Protein AF-A0A7I7XT40-F1 (afdb_monomer)

Secondary structure (DSSP, 8-state):
------STTGGGS-HHHHHHHHH-TTSEEPHHHHHHSTTTEEEEEP--TT---EEEEE-HHHHHHHHHHHHHHHHHHHHS-HHHHHHHHHHTTSEE-GGGSTTTTTT-TT-S-TT--SSS-EE--HHHHHHHHHHHHHHHT-

Organism: NCBI:txid28047

Nearest PDB structures (foldseek):
  5zhv-assembly1_B  TM=4.001E-01  e=5.338E+00  Mycobacterium tuberculosis H37Rv

Foldseek 3Di:
DDDPDPPPLLQVDDLQVSLVCLVCVFDFDDPVVCVSRDPQKDFDFDPPPVDRHTTIHGDPVRSVVSPVVSVVLVVLLVPDDPVLLVQLLVQLQHFGFLVSCVSCCVPCVPQDDPPPPSRGTTGDDDNNSSNSVNVNVVVVVD

Sequence (142 aa):
MGRIQPLTWFYTLEMRVQAKLLAHPHGYLSEAIAASIPRRADLVRDDNIRQKSRRWQLRSAEAIRLEEERLRLDSWWTSLCELTRRALLEHRGAQVPARYRDAVAELDPRGAPPSGDTDAPFALTGITAAYVEMVAIGADTR

Structure (mmCIF, N/CA/C/O backbone):
data_AF-A0A7I7XT40-F1
#
_entry.id   AF-A0A7I7XT40-F1
#
loop_
_atom_site.group_PDB
_atom_site.id
_atom_site.type_symbol
_atom_site.label_atom_id
_atom_site.label_alt_id
_atom_site.label_comp_id
_atom_site.label_asym_id
_atom_site.label_entity_id
_atom_site.label_seq_id
_atom_site.pdbx_PDB_ins_code
_atom_site.Cartn_x
_atom_site.Cartn_y
_atom_site.Cartn_z
_atom_site.occupancy
_atom_site.B_iso_or_equiv
_atom_site.auth_seq_id
_atom_site.auth_comp_id
_atom_site.auth_asym_id
_atom_site.auth_atom_id
_atom_site.pdbx_PDB_model_num
ATOM 1 N N . MET A 1 1 ? 4.861 25.532 -8.415 1.00 33.38 1 MET A N 1
ATOM 2 C CA . MET A 1 1 ? 4.290 24.418 -7.626 1.00 33.38 1 MET A CA 1
ATOM 3 C C . MET A 1 1 ? 3.574 23.477 -8.582 1.00 33.38 1 MET A C 1
ATOM 5 O O . MET A 1 1 ? 2.528 23.833 -9.108 1.00 33.38 1 MET A O 1
ATOM 9 N N . GLY A 1 2 ? 4.198 22.349 -8.930 1.00 35.16 2 GLY A N 1
ATOM 10 C CA . GLY A 1 2 ? 3.601 21.377 -9.848 1.00 35.16 2 GLY A CA 1
ATOM 11 C C . GLY A 1 2 ? 2.431 20.677 -9.168 1.00 35.16 2 GLY A C 1
ATOM 12 O O . GLY A 1 2 ? 2.573 20.237 -8.031 1.00 35.16 2 GLY A O 1
ATOM 13 N N . ARG A 1 3 ? 1.279 20.601 -9.845 1.00 41.66 3 ARG A N 1
ATOM 14 C CA . ARG A 1 3 ? 0.129 19.805 -9.394 1.00 41.66 3 ARG A CA 1
ATOM 15 C C . ARG A 1 3 ? 0.630 18.407 -9.028 1.00 41.66 3 ARG A C 1
ATOM 17 O O . ARG A 1 3 ? 1.146 17.706 -9.899 1.00 41.66 3 ARG A O 1
ATOM 24 N N . ILE A 1 4 ? 0.513 18.034 -7.755 1.00 49.69 4 ILE A N 1
ATOM 25 C CA . ILE A 1 4 ? 0.810 16.682 -7.279 1.00 49.69 4 ILE A CA 1
ATOM 26 C C . ILE A 1 4 ? -0.138 15.765 -8.052 1.00 49.69 4 ILE A C 1
ATOM 28 O O . ILE A 1 4 ? -1.350 15.815 -7.848 1.00 49.69 4 ILE A O 1
ATOM 32 N N . GLN A 1 5 ? 0.382 15.018 -9.032 1.00 55.41 5 GLN A N 1
ATOM 33 C CA . GLN A 1 5 ? -0.445 14.041 -9.729 1.00 55.41 5 GLN A CA 1
ATOM 34 C C . GLN A 1 5 ? -0.775 12.936 -8.723 1.00 55.41 5 GLN A C 1
ATOM 36 O O . GLN A 1 5 ? 0.156 12.340 -8.181 1.00 55.41 5 GLN A O 1
ATOM 41 N N . PRO A 1 6 ? -2.061 12.661 -8.464 1.00 66.50 6 PRO A N 1
ATOM 42 C CA . PRO A 1 6 ? -2.443 11.601 -7.547 1.00 66.50 6 PRO A CA 1
ATOM 43 C C . PRO A 1 6 ? -1.962 10.246 -8.086 1.00 66.50 6 PRO A C 1
ATOM 45 O O . PRO A 1 6 ? -1.969 10.035 -9.305 1.00 66.50 6 PRO A O 1
ATOM 48 N N . LEU A 1 7 ? -1.603 9.323 -7.181 1.00 80.56 7 LEU A N 1
ATOM 49 C CA . LEU A 1 7 ? -1.192 7.925 -7.433 1.00 80.56 7 LEU A CA 1
ATOM 50 C C . LEU A 1 7 ? -2.322 7.057 -8.040 1.00 80.56 7 LEU A C 1
ATOM 52 O O . LEU A 1 7 ? -2.465 5.877 -7.766 1.00 80.56 7 LEU A O 1
ATOM 56 N N . THR A 1 8 ? -3.155 7.639 -8.893 1.00 83.62 8 THR A N 1
ATOM 57 C CA . THR A 1 8 ? -4.280 7.000 -9.584 1.00 83.62 8 THR A CA 1
ATOM 58 C C . THR A 1 8 ? -3.877 5.736 -10.333 1.00 83.62 8 THR A C 1
ATOM 60 O O . THR A 1 8 ? -4.613 4.759 -10.286 1.00 83.62 8 THR A O 1
ATOM 63 N N . TRP A 1 9 ? -2.695 5.726 -10.959 1.00 88.19 9 TRP A N 1
ATOM 64 C CA . TRP A 1 9 ? -2.149 4.550 -11.642 1.00 88.19 9 TRP A CA 1
ATOM 65 C C . TRP A 1 9 ? -1.828 3.399 -10.681 1.00 88.19 9 TRP A C 1
ATOM 67 O O . TRP A 1 9 ? -1.907 2.240 -11.061 1.00 88.19 9 TRP A O 1
ATOM 77 N N . PHE A 1 10 ? -1.456 3.696 -9.437 1.00 89.88 10 PHE A N 1
ATOM 78 C CA . PHE A 1 10 ? -1.117 2.671 -8.455 1.00 89.88 10 PHE A CA 1
ATOM 79 C C . PHE A 1 10 ? -2.369 1.882 -8.063 1.00 89.88 10 PHE A C 1
ATOM 81 O O . PHE A 1 10 ? -2.340 0.657 -8.006 1.00 89.88 10 PHE A O 1
ATOM 88 N N . TYR A 1 11 ? -3.501 2.573 -7.913 1.00 87.12 11 TYR A N 1
ATOM 89 C CA . TYR A 1 11 ? -4.779 1.952 -7.563 1.00 87.12 11 TYR A CA 1
ATOM 90 C C . TYR A 1 11 ? -5.398 1.098 -8.678 1.00 87.12 11 TYR A C 1
ATOM 92 O O . TYR A 1 11 ? -6.360 0.382 -8.412 1.00 87.12 11 TYR A O 1
ATOM 100 N N . THR A 1 12 ? -4.873 1.141 -9.911 1.00 88.44 12 THR A N 1
ATOM 101 C CA . THR A 1 12 ? -5.314 0.232 -10.987 1.00 88.44 12 THR A CA 1
ATOM 102 C C . THR A 1 12 ? -4.640 -1.137 -10.922 1.00 88.44 12 THR A C 1
ATOM 104 O O . THR A 1 12 ? -5.004 -2.029 -11.683 1.00 88.44 12 THR A O 1
ATOM 107 N N . LEU A 1 13 ? -3.631 -1.305 -10.065 1.00 90.31 13 LEU A N 1
ATOM 108 C CA . LEU A 1 13 ? -2.897 -2.557 -9.909 1.00 90.31 13 LEU A CA 1
ATOM 109 C C . LEU A 1 13 ? -3.602 -3.501 -8.937 1.00 90.31 13 LEU A C 1
ATOM 111 O O . LEU A 1 13 ? -4.329 -3.068 -8.047 1.00 90.31 13 LEU A O 1
ATOM 115 N N . GLU A 1 14 ? -3.331 -4.800 -9.049 1.00 90.81 14 GLU A N 1
ATOM 116 C CA . GLU A 1 14 ? -3.764 -5.762 -8.035 1.00 90.81 14 GLU A CA 1
ATOM 117 C C . GLU A 1 14 ? -3.171 -5.422 -6.660 1.00 90.81 14 GLU A C 1
ATOM 119 O O . GLU A 1 14 ? -2.013 -5.009 -6.558 1.00 90.81 14 GLU A O 1
ATOM 124 N N . MET A 1 15 ? -3.930 -5.670 -5.588 1.00 90.19 15 MET A N 1
ATOM 125 C CA . MET A 1 15 ? -3.540 -5.324 -4.212 1.00 90.19 15 MET A CA 1
ATOM 126 C C . MET A 1 15 ? -2.161 -5.878 -3.821 1.00 90.19 15 MET A C 1
ATOM 128 O O . MET A 1 15 ? -1.354 -5.194 -3.199 1.00 90.19 15 MET A O 1
ATOM 132 N N . ARG A 1 16 ? -1.835 -7.102 -4.246 1.00 89.44 16 ARG A N 1
ATOM 133 C CA . ARG A 1 16 ? -0.518 -7.700 -3.980 1.00 89.44 16 ARG A CA 1
ATOM 134 C C . ARG A 1 16 ? 0.620 -7.015 -4.729 1.00 89.44 16 ARG A C 1
ATOM 136 O O . ARG A 1 16 ? 1.739 -6.966 -4.224 1.00 89.44 16 ARG A O 1
ATOM 143 N N . VAL A 1 17 ? 0.365 -6.505 -5.932 1.00 92.31 17 VAL A N 1
ATOM 144 C CA . VAL A 1 17 ? 1.353 -5.720 -6.682 1.00 92.31 17 VAL A CA 1
ATOM 145 C C . VAL A 1 17 ? 1.527 -4.356 -6.022 1.00 92.31 17 VAL A C 1
ATOM 147 O O . VAL A 1 17 ? 2.662 -3.937 -5.812 1.00 92.31 17 VAL A O 1
ATOM 150 N N . GLN A 1 18 ? 0.425 -3.718 -5.619 1.00 93.44 18 GLN A N 1
ATOM 151 C CA . GLN A 1 18 ? 0.439 -2.484 -4.833 1.00 93.44 18 GLN A CA 1
ATOM 152 C C . GLN A 1 18 ? 1.303 -2.637 -3.570 1.00 93.44 18 GLN A C 1
ATOM 154 O O . GLN A 1 18 ? 2.245 -1.874 -3.368 1.00 93.44 18 GLN A O 1
ATOM 159 N N . ALA A 1 19 ? 1.056 -3.681 -2.777 1.00 92.88 19 ALA A N 1
ATOM 160 C CA . ALA A 1 19 ? 1.817 -3.997 -1.572 1.00 92.88 19 ALA A CA 1
ATOM 161 C C . ALA A 1 19 ? 3.318 -4.206 -1.848 1.00 92.88 19 ALA A C 1
ATOM 163 O O . ALA A 1 19 ? 4.167 -3.675 -1.136 1.00 92.88 19 ALA A O 1
ATOM 164 N N . LYS A 1 20 ? 3.675 -4.940 -2.911 1.00 92.12 20 LYS A N 1
ATOM 165 C CA . LYS A 1 20 ? 5.082 -5.167 -3.291 1.00 92.12 20 LYS A CA 1
ATOM 166 C C . LYS A 1 20 ? 5.797 -3.886 -3.718 1.00 92.12 20 LYS A C 1
ATOM 168 O O . LYS A 1 20 ? 6.955 -3.697 -3.350 1.00 92.12 20 LYS A O 1
ATOM 173 N N . LEU A 1 21 ? 5.121 -3.032 -4.486 1.00 93.12 21 LEU A N 1
ATOM 174 C CA . LEU A 1 21 ? 5.653 -1.735 -4.908 1.00 93.12 21 LEU A CA 1
ATOM 175 C C . LEU A 1 21 ? 5.817 -0.783 -3.724 1.00 93.12 21 LEU A C 1
ATOM 177 O O . LEU A 1 21 ? 6.824 -0.088 -3.658 1.00 93.12 21 LEU A O 1
ATOM 181 N N . LEU A 1 22 ? 4.876 -0.789 -2.774 1.00 93.69 22 LEU A N 1
ATOM 182 C CA . LEU A 1 22 ? 5.033 -0.060 -1.517 1.00 93.69 22 LEU A CA 1
ATOM 183 C C . LEU A 1 22 ? 6.215 -0.591 -0.711 1.00 93.69 22 LEU A C 1
ATOM 185 O O . LEU A 1 22 ? 6.994 0.210 -0.225 1.00 93.69 22 LEU A O 1
ATOM 189 N N . ALA A 1 23 ? 6.411 -1.908 -0.607 1.00 93.75 23 ALA A N 1
ATOM 190 C CA . ALA A 1 23 ? 7.554 -2.460 0.126 1.00 93.75 23 ALA A CA 1
ATOM 191 C C . ALA A 1 23 ? 8.904 -2.053 -0.485 1.00 93.75 23 ALA A C 1
ATOM 193 O O . ALA A 1 23 ? 9.864 -1.812 0.244 1.00 93.75 23 ALA A O 1
ATOM 194 N N . HIS A 1 24 ? 8.985 -1.987 -1.819 1.00 93.44 24 HIS A N 1
ATOM 195 C CA . HIS A 1 24 ? 10.229 -1.713 -2.540 1.00 93.44 24 HIS A CA 1
ATOM 196 C C . HIS A 1 24 ? 10.021 -0.688 -3.671 1.00 93.44 24 HIS A C 1
ATOM 198 O O . HIS A 1 24 ? 10.084 -1.063 -4.846 1.00 93.44 24 HIS A O 1
ATOM 204 N N . PRO A 1 25 ? 9.837 0.611 -3.360 1.00 93.38 25 PRO A N 1
ATOM 205 C CA . PRO A 1 25 ? 9.540 1.632 -4.372 1.00 93.38 25 PRO A CA 1
ATOM 206 C C . PRO A 1 25 ? 10.644 1.798 -5.426 1.00 93.38 25 PRO A C 1
ATOM 208 O O . PRO A 1 25 ? 10.364 2.054 -6.594 1.00 93.38 25 PRO A O 1
ATOM 211 N N . HIS A 1 26 ? 11.901 1.592 -5.023 1.00 93.12 26 HIS A N 1
ATOM 212 C CA . HIS A 1 26 ? 13.089 1.638 -5.892 1.00 93.12 26 HIS A CA 1
ATOM 213 C C . HIS A 1 26 ? 13.529 0.248 -6.382 1.00 93.12 26 HIS A C 1
ATOM 215 O O . HIS A 1 26 ? 14.609 0.080 -6.948 1.00 93.12 26 HIS A O 1
ATOM 221 N N . GLY A 1 27 ? 12.712 -0.774 -6.122 1.00 90.50 27 GLY A N 1
ATOM 222 C CA . GLY A 1 27 ? 12.994 -2.154 -6.486 1.00 90.50 27 GLY A CA 1
ATOM 223 C C . GLY A 1 27 ? 12.859 -2.418 -7.984 1.00 90.50 27 GLY A C 1
ATOM 224 O O . GLY A 1 27 ? 12.244 -1.664 -8.741 1.00 90.50 27 GLY A O 1
ATOM 225 N N . TYR A 1 28 ? 13.427 -3.543 -8.414 1.00 91.56 28 TYR A N 1
ATOM 226 C CA . TYR A 1 28 ? 13.226 -4.034 -9.772 1.00 91.56 28 TYR A CA 1
ATOM 227 C C . TYR A 1 28 ? 11.807 -4.578 -9.959 1.00 91.56 28 TYR A C 1
ATOM 229 O O . TYR A 1 28 ? 11.265 -5.269 -9.097 1.00 91.56 28 TYR A O 1
ATOM 237 N N . LEU A 1 29 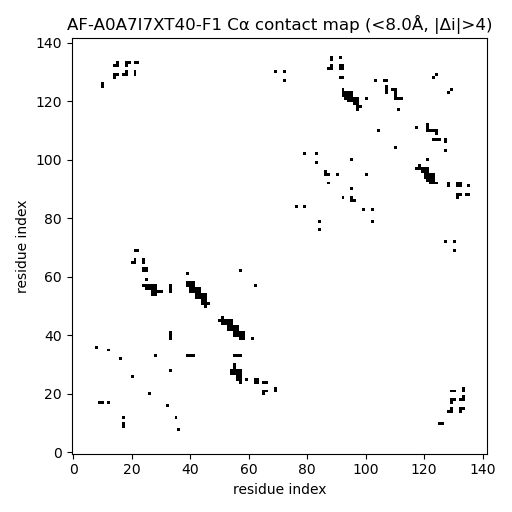? 11.235 -4.301 -11.126 1.00 90.75 29 LEU A N 1
ATOM 238 C CA . LEU A 1 29 ? 9.915 -4.747 -11.544 1.00 90.75 29 LEU A CA 1
ATOM 239 C C . LEU A 1 29 ? 10.027 -5.939 -12.491 1.00 90.75 29 LEU A C 1
ATOM 241 O O . LEU A 1 29 ? 10.986 -6.059 -13.259 1.00 90.75 29 LEU A O 1
ATOM 245 N N . SER A 1 30 ? 9.003 -6.791 -12.490 1.00 89.75 30 SER A N 1
ATOM 246 C CA . SER A 1 30 ? 8.816 -7.735 -13.588 1.00 89.75 30 SER A CA 1
ATOM 247 C C . SER A 1 30 ? 8.364 -6.994 -14.848 1.00 89.75 30 SER A C 1
ATOM 249 O O . SER A 1 30 ? 7.731 -5.937 -14.778 1.00 89.75 30 SER A O 1
ATOM 251 N N . GLU A 1 31 ? 8.650 -7.572 -16.013 1.00 88.56 31 GLU A N 1
ATOM 252 C CA . GLU A 1 31 ? 8.211 -7.021 -17.299 1.00 88.56 31 GLU A CA 1
ATOM 253 C C . GLU A 1 31 ? 6.684 -6.890 -17.381 1.00 88.56 31 GLU A C 1
ATOM 255 O O . GLU A 1 31 ? 6.183 -5.867 -17.837 1.00 88.56 31 GLU A O 1
ATOM 260 N N . ALA A 1 32 ? 5.941 -7.867 -16.848 1.00 88.56 32 ALA A N 1
ATOM 261 C CA . ALA A 1 32 ? 4.481 -7.824 -16.795 1.00 88.56 32 ALA A CA 1
ATOM 262 C C . ALA A 1 32 ? 3.957 -6.614 -15.998 1.00 88.56 32 ALA A C 1
ATOM 264 O O . ALA A 1 32 ? 3.040 -5.928 -16.448 1.00 88.56 32 ALA A O 1
ATOM 265 N N . ILE A 1 33 ? 4.569 -6.308 -14.845 1.00 89.50 33 ILE A N 1
ATOM 266 C CA . ILE A 1 33 ? 4.201 -5.126 -14.055 1.00 89.50 33 ILE A CA 1
ATOM 267 C C . ILE A 1 33 ? 4.559 -3.862 -14.834 1.00 89.50 33 ILE A C 1
ATOM 269 O O . ILE A 1 33 ? 3.698 -3.007 -15.004 1.00 89.50 33 ILE A O 1
ATOM 273 N N . ALA A 1 34 ? 5.777 -3.754 -15.369 1.00 90.44 34 ALA A N 1
ATOM 274 C CA . ALA A 1 34 ? 6.199 -2.582 -16.137 1.00 90.44 34 ALA A CA 1
ATOM 275 C C . ALA A 1 34 ? 5.286 -2.302 -17.349 1.00 90.44 34 ALA A C 1
ATOM 277 O O . ALA A 1 34 ? 4.935 -1.149 -17.602 1.00 90.44 34 ALA A O 1
ATOM 278 N N . ALA A 1 35 ? 4.838 -3.351 -18.045 1.00 89.19 35 ALA A N 1
ATOM 279 C CA . ALA A 1 35 ? 3.894 -3.253 -19.155 1.00 89.19 35 ALA A CA 1
ATOM 280 C C . ALA A 1 35 ? 2.504 -2.751 -18.718 1.00 89.19 35 ALA A C 1
ATOM 282 O O . ALA A 1 35 ? 1.847 -2.039 -19.476 1.00 89.19 35 ALA A O 1
ATOM 283 N N . SER A 1 36 ? 2.071 -3.068 -17.491 1.00 87.88 36 SER A N 1
ATOM 284 C CA . SER A 1 36 ? 0.779 -2.622 -16.942 1.00 87.88 36 SER A CA 1
ATOM 285 C C . SER A 1 36 ? 0.746 -1.146 -16.515 1.00 87.88 36 SER A C 1
ATOM 287 O O . SER A 1 36 ? -0.333 -0.575 -16.376 1.00 87.88 36 SER A O 1
ATOM 289 N N . ILE A 1 37 ? 1.910 -0.503 -16.350 1.00 88.19 37 ILE A N 1
ATOM 290 C CA . ILE A 1 37 ? 2.045 0.907 -15.934 1.00 88.19 37 ILE A CA 1
ATOM 291 C C . ILE A 1 37 ? 2.865 1.714 -16.950 1.00 88.19 37 ILE A C 1
ATOM 293 O O . ILE A 1 37 ? 3.943 2.243 -16.639 1.00 88.19 37 ILE A O 1
ATOM 297 N N . PRO A 1 38 ? 2.370 1.843 -18.194 1.00 81.75 38 PRO A N 1
ATOM 298 C CA . PRO A 1 38 ? 3.117 2.498 -19.252 1.00 81.75 38 PRO A CA 1
ATOM 299 C C . PRO A 1 38 ? 3.486 3.930 -18.848 1.00 81.75 38 PRO A C 1
ATOM 301 O O . PRO A 1 38 ? 2.679 4.671 -18.284 1.00 81.75 38 PRO A O 1
ATOM 304 N N . ARG A 1 39 ? 4.720 4.335 -19.175 1.00 86.88 39 ARG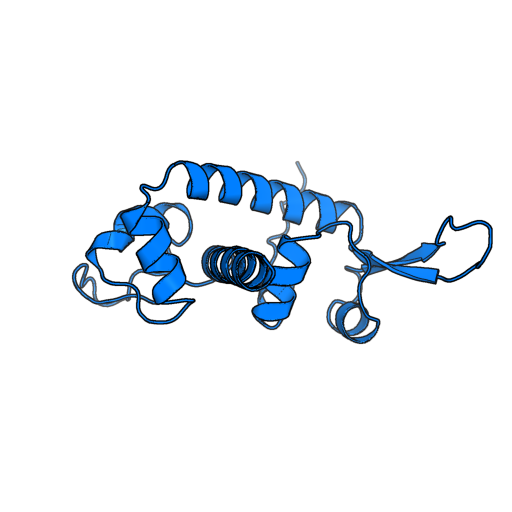 A N 1
ATOM 305 C CA . ARG A 1 39 ? 5.303 5.658 -18.861 1.00 86.88 39 ARG A CA 1
ATOM 306 C C . ARG A 1 39 ? 5.568 5.927 -17.372 1.00 86.88 39 ARG A C 1
ATOM 308 O O . ARG A 1 39 ? 5.959 7.046 -17.041 1.00 86.88 39 ARG A O 1
ATOM 315 N N . ARG A 1 40 ? 5.373 4.943 -16.487 1.00 89.75 40 ARG A N 1
ATOM 316 C CA . ARG A 1 40 ? 5.700 5.032 -15.049 1.00 89.75 40 ARG A CA 1
ATOM 317 C C . ARG A 1 40 ? 6.918 4.198 -14.657 1.00 89.75 40 ARG A C 1
ATOM 319 O O . ARG A 1 40 ? 7.464 4.413 -13.581 1.00 89.75 40 ARG A O 1
ATOM 326 N N . ALA A 1 41 ? 7.366 3.309 -15.540 1.00 90.62 41 ALA A N 1
ATOM 327 C CA . ALA A 1 41 ? 8.586 2.533 -15.392 1.00 90.62 41 ALA A CA 1
ATOM 328 C C . ALA A 1 41 ? 9.556 2.816 -16.544 1.00 90.62 41 ALA A C 1
ATOM 330 O O . ALA A 1 41 ? 9.127 3.022 -17.682 1.00 90.62 41 ALA A O 1
ATOM 331 N N . ASP A 1 42 ? 10.850 2.801 -16.238 1.00 91.25 42 ASP A N 1
ATOM 332 C CA . ASP A 1 42 ? 11.930 2.886 -17.213 1.00 91.25 42 ASP A CA 1
ATOM 333 C C . ASP A 1 42 ? 12.803 1.630 -17.138 1.00 91.25 42 ASP A C 1
ATOM 335 O O . ASP A 1 42 ? 12.934 0.974 -16.100 1.00 91.25 42 ASP A O 1
ATOM 339 N N . LEU A 1 43 ? 13.393 1.283 -18.278 1.00 88.94 43 LEU A N 1
ATOM 340 C CA . LEU A 1 43 ? 14.326 0.177 -18.388 1.00 88.94 43 LEU A CA 1
ATOM 341 C C . LEU A 1 43 ? 15.735 0.696 -18.062 1.00 88.94 43 LEU A C 1
ATOM 343 O O . LEU A 1 43 ? 16.381 1.327 -18.900 1.00 88.94 43 LEU A O 1
ATOM 347 N N . VAL A 1 44 ? 16.199 0.444 -16.840 1.00 87.12 44 VAL A N 1
ATOM 348 C CA . VAL A 1 44 ? 17.474 0.946 -16.314 1.00 87.12 44 VAL A CA 1
ATOM 349 C C . VAL A 1 44 ? 18.570 -0.098 -16.522 1.00 87.12 44 VAL A C 1
ATOM 351 O O . VAL A 1 44 ? 18.321 -1.308 -16.567 1.00 87.12 44 VAL A O 1
ATOM 354 N N . ARG A 1 45 ? 19.807 0.365 -16.709 1.00 80.88 45 ARG A N 1
ATOM 355 C CA . ARG A 1 45 ? 20.970 -0.518 -16.780 1.00 80.88 45 ARG A CA 1
ATOM 356 C C . ARG A 1 45 ? 21.284 -1.038 -15.379 1.00 80.88 45 ARG A C 1
ATOM 358 O O . ARG A 1 45 ? 21.402 -0.251 -14.452 1.00 80.88 45 ARG A O 1
ATOM 365 N N . ASP A 1 46 ? 21.427 -2.351 -15.247 1.00 73.38 46 ASP A N 1
ATOM 366 C CA . ASP A 1 46 ? 21.958 -2.956 -14.030 1.00 73.38 46 ASP A CA 1
ATOM 367 C C . ASP A 1 46 ? 23.472 -2.697 -13.995 1.00 73.38 46 ASP A C 1
ATOM 369 O O . ASP A 1 46 ? 24.194 -3.093 -14.91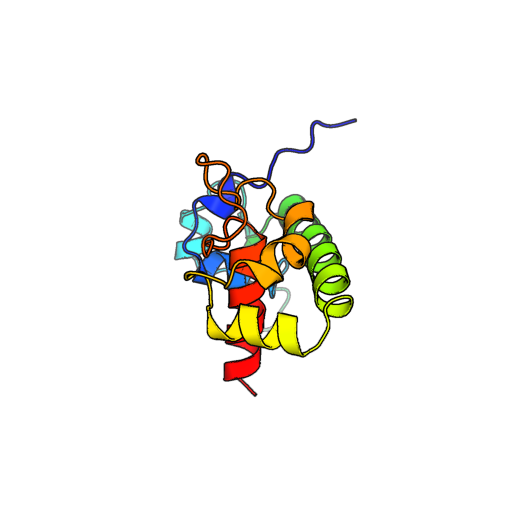9 1.00 73.38 46 ASP A O 1
ATOM 373 N N . ASP A 1 47 ? 23.950 -1.999 -12.965 1.00 65.75 47 ASP A N 1
ATOM 374 C CA . ASP A 1 47 ? 25.374 -1.680 -12.781 1.00 65.75 47 ASP A CA 1
ATOM 375 C C . ASP A 1 47 ? 26.201 -2.898 -12.337 1.00 65.75 47 ASP A C 1
ATOM 377 O O . ASP A 1 47 ? 27.407 -2.799 -12.091 1.00 65.75 47 ASP A O 1
ATOM 381 N N . ASN A 1 48 ? 25.589 -4.085 -12.284 1.00 64.62 48 ASN A N 1
ATOM 382 C CA . ASN A 1 48 ? 26.312 -5.322 -12.063 1.00 64.62 48 ASN A CA 1
ATOM 383 C C . ASN A 1 48 ? 27.302 -5.595 -13.212 1.00 64.62 48 ASN A C 1
ATOM 385 O O . ASN A 1 48 ? 26.951 -6.034 -14.307 1.00 64.62 48 ASN A O 1
ATOM 389 N N . ILE A 1 49 ? 28.583 -5.360 -12.919 1.00 56.12 49 ILE A N 1
ATOM 390 C CA . ILE A 1 49 ? 29.729 -5.376 -13.844 1.00 56.12 49 ILE A CA 1
ATOM 391 C C . ILE A 1 49 ? 29.827 -6.691 -14.646 1.00 56.12 49 ILE A C 1
ATOM 393 O O . ILE A 1 49 ? 30.392 -6.715 -15.740 1.00 56.12 49 ILE A O 1
ATOM 397 N N . ARG A 1 50 ? 29.248 -7.787 -14.136 1.00 60.53 50 ARG A N 1
ATOM 398 C CA . ARG A 1 50 ? 29.305 -9.124 -14.750 1.00 60.53 50 ARG A CA 1
ATOM 399 C C . ARG A 1 50 ? 28.191 -9.409 -15.759 1.00 60.53 50 ARG A C 1
ATOM 401 O O . ARG A 1 50 ? 28.367 -10.285 -16.601 1.00 60.53 50 ARG A O 1
ATOM 408 N N . GLN A 1 51 ? 27.073 -8.687 -15.716 1.00 57.94 51 GLN A N 1
ATOM 409 C CA . GLN A 1 51 ? 25.952 -8.877 -16.637 1.00 57.94 51 GLN A CA 1
ATOM 410 C C . GLN A 1 51 ? 25.365 -7.521 -17.014 1.00 57.94 51 GLN A C 1
ATOM 412 O O . GLN A 1 51 ? 24.731 -6.855 -16.206 1.00 57.94 51 GLN A O 1
ATOM 417 N N . LYS A 1 52 ? 25.519 -7.131 -18.286 1.00 59.03 52 LYS A N 1
ATOM 418 C CA . LYS A 1 52 ? 24.814 -5.981 -18.876 1.00 59.03 52 LYS A CA 1
ATOM 419 C C . LYS A 1 52 ? 23.330 -6.319 -19.089 1.00 59.03 52 LYS A C 1
ATOM 421 O O . LYS A 1 52 ? 22.835 -6.270 -20.211 1.00 59.03 52 LYS A O 1
ATOM 426 N N . SER A 1 53 ? 22.629 -6.711 -18.033 1.00 71.56 53 SER A N 1
ATOM 427 C CA . SER A 1 53 ? 21.180 -6.869 -18.042 1.00 71.56 53 SER A CA 1
ATOM 428 C C . SER A 1 53 ? 20.521 -5.508 -17.865 1.00 71.56 53 SER A C 1
ATOM 430 O O . SER A 1 53 ? 21.013 -4.645 -17.139 1.00 71.56 53 SER A O 1
ATOM 432 N N . ARG A 1 54 ? 19.401 -5.297 -18.550 1.00 80.81 54 ARG A N 1
ATOM 433 C CA . ARG A 1 54 ? 18.528 -4.165 -18.262 1.00 80.81 54 ARG A CA 1
ATOM 434 C C . ARG A 1 54 ? 17.368 -4.653 -17.411 1.00 80.81 54 ARG A C 1
ATOM 436 O O . ARG A 1 54 ? 16.852 -5.739 -17.664 1.00 80.81 54 ARG A O 1
ATOM 443 N N . ARG A 1 55 ? 16.977 -3.872 -16.411 1.00 87.88 55 ARG A N 1
ATOM 444 C CA . ARG A 1 55 ? 15.890 -4.216 -15.494 1.00 87.88 55 ARG A CA 1
ATOM 445 C C . ARG A 1 55 ? 14.904 -3.068 -15.418 1.00 87.88 55 ARG A C 1
ATOM 447 O O . ARG A 1 55 ? 15.287 -1.902 -15.470 1.00 87.88 55 ARG A O 1
ATOM 454 N N . TRP A 1 56 ? 13.629 -3.408 -15.328 1.00 92.88 56 TRP A N 1
ATOM 455 C CA . TRP A 1 56 ? 12.583 -2.414 -15.167 1.00 92.88 56 TRP A CA 1
ATOM 456 C C . TRP A 1 56 ? 12.610 -1.863 -13.745 1.00 92.88 56 TRP A C 1
ATOM 458 O O . TRP A 1 56 ? 12.728 -2.628 -12.790 1.00 92.88 56 TRP A O 1
ATOM 468 N N . GLN A 1 57 ? 12.488 -0.550 -13.608 1.00 93.44 57 GLN A N 1
ATOM 469 C CA . GLN A 1 57 ? 12.289 0.137 -12.334 1.00 93.44 57 GLN A CA 1
ATOM 470 C C . GLN A 1 57 ? 11.216 1.201 -12.507 1.00 93.44 57 GLN A C 1
ATOM 472 O O . GLN A 1 57 ? 11.006 1.702 -13.614 1.00 93.44 57 GLN A O 1
ATOM 477 N N . LEU A 1 58 ? 10.544 1.567 -11.416 1.00 93.25 58 LEU A N 1
ATOM 478 C CA . LEU A 1 58 ? 9.732 2.777 -11.422 1.00 93.25 58 LEU A CA 1
ATOM 479 C C . LEU A 1 58 ? 10.609 3.984 -11.753 1.00 93.25 58 LEU A C 1
ATOM 481 O O . LEU A 1 58 ? 11.777 4.062 -11.374 1.00 93.25 58 LEU A O 1
ATOM 485 N N . ARG A 1 59 ? 10.024 4.957 -12.446 1.00 92.69 59 ARG A N 1
ATOM 486 C CA . ARG A 1 59 ? 10.661 6.261 -12.622 1.00 92.69 59 ARG A CA 1
ATOM 487 C C . ARG A 1 59 ? 10.950 6.863 -11.257 1.00 92.69 59 ARG A C 1
ATOM 489 O O . ARG A 1 59 ? 10.093 6.799 -10.379 1.00 92.69 59 ARG A O 1
ATOM 496 N N . SER A 1 60 ? 12.092 7.531 -11.109 1.00 89.62 60 SER A N 1
ATOM 497 C CA . SER A 1 60 ? 12.528 8.083 -9.818 1.00 89.62 60 SER A CA 1
ATOM 498 C C . SER A 1 60 ? 11.458 8.954 -9.155 1.00 89.62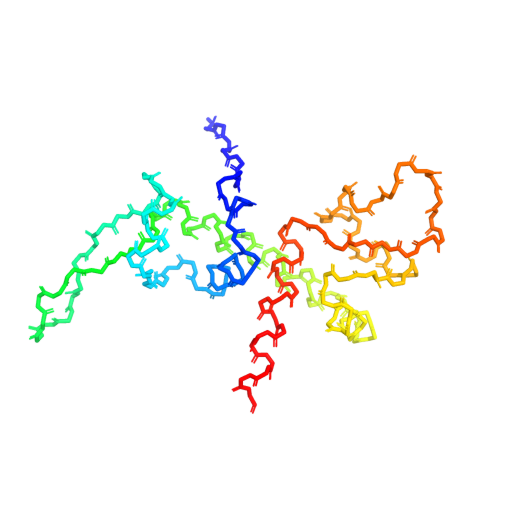 60 SE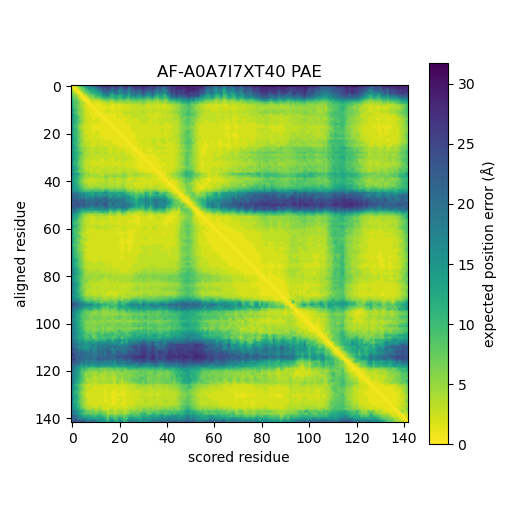R A C 1
ATOM 500 O O . SER A 1 60 ? 11.231 8.838 -7.960 1.00 89.62 60 SER A O 1
ATOM 502 N N . ALA A 1 61 ? 10.734 9.769 -9.929 1.00 89.25 61 ALA A N 1
ATOM 503 C CA . ALA A 1 61 ? 9.653 10.598 -9.397 1.00 89.25 61 ALA A CA 1
ATOM 504 C C . ALA A 1 61 ? 8.462 9.791 -8.842 1.00 89.25 61 ALA A C 1
ATOM 506 O O . ALA A 1 61 ? 7.820 10.237 -7.899 1.00 89.25 61 ALA A O 1
ATOM 507 N N . GLU A 1 62 ? 8.145 8.629 -9.419 1.00 91.00 62 GLU A N 1
ATOM 508 C CA . GLU A 1 62 ? 7.077 7.750 -8.918 1.00 91.00 62 GLU A CA 1
ATOM 509 C C . GLU A 1 62 ? 7.558 6.942 -7.707 1.00 91.00 62 GLU A C 1
ATOM 511 O O . GLU A 1 62 ? 6.824 6.809 -6.731 1.00 91.00 62 GLU A O 1
ATOM 516 N N . ALA A 1 63 ? 8.807 6.462 -7.742 1.00 92.50 63 ALA A N 1
ATOM 517 C CA . ALA A 1 63 ? 9.429 5.736 -6.639 1.00 92.50 63 ALA A CA 1
ATOM 518 C C . ALA A 1 63 ? 9.552 6.601 -5.374 1.00 92.50 63 ALA A C 1
ATOM 520 O O . ALA A 1 63 ? 9.136 6.172 -4.302 1.00 92.50 63 ALA A O 1
ATOM 521 N N . ILE A 1 64 ? 10.038 7.843 -5.507 1.00 91.69 64 ILE A N 1
ATOM 522 C CA . ILE A 1 64 ? 10.147 8.804 -4.395 1.00 91.69 64 ILE A CA 1
ATOM 523 C C . ILE A 1 64 ? 8.774 9.070 -3.771 1.00 91.69 64 ILE A C 1
ATOM 525 O O . ILE A 1 64 ? 8.639 9.046 -2.556 1.00 91.69 64 ILE A O 1
ATOM 529 N N . ARG A 1 65 ? 7.729 9.258 -4.584 1.00 89.62 65 ARG A N 1
ATOM 530 C CA . ARG A 1 65 ? 6.372 9.492 -4.062 1.00 89.62 65 ARG A CA 1
ATOM 531 C C . ARG A 1 65 ? 5.817 8.293 -3.305 1.00 89.62 65 ARG A C 1
ATOM 533 O O . ARG A 1 65 ? 5.206 8.464 -2.257 1.00 89.62 65 ARG A O 1
ATOM 540 N N . LEU A 1 66 ? 6.000 7.083 -3.836 1.00 92.44 66 LEU A N 1
ATOM 541 C CA . LEU A 1 66 ? 5.585 5.871 -3.128 1.00 92.44 66 LEU A CA 1
ATOM 542 C C . LEU A 1 66 ? 6.364 5.687 -1.826 1.00 92.44 66 LEU A C 1
ATOM 544 O O . LEU A 1 66 ? 5.796 5.218 -0.846 1.00 92.44 66 LEU A O 1
ATOM 548 N N . GLU A 1 67 ? 7.638 6.072 -1.796 1.00 93.62 67 GLU A N 1
ATOM 549 C CA . GLU A 1 67 ? 8.439 6.070 -0.577 1.00 93.62 67 GLU A CA 1
ATOM 550 C C . GLU A 1 67 ? 7.949 7.098 0.450 1.00 93.62 67 GLU A C 1
ATOM 552 O O . GLU A 1 67 ? 7.807 6.749 1.619 1.00 93.62 67 GLU A O 1
ATOM 557 N N . GLU A 1 68 ? 7.632 8.326 0.037 1.00 91.38 68 GLU A N 1
ATOM 558 C CA . GLU A 1 68 ? 7.048 9.351 0.913 1.00 91.38 68 GLU A CA 1
ATOM 559 C C . GLU A 1 68 ? 5.725 8.874 1.531 1.00 91.38 68 GLU A C 1
ATOM 561 O O . GLU A 1 68 ? 5.530 8.975 2.745 1.00 91.38 68 GLU A O 1
ATOM 566 N N . GLU A 1 69 ? 4.839 8.283 0.724 1.00 90.25 69 GLU A N 1
ATOM 567 C CA . GLU A 1 69 ? 3.585 7.711 1.222 1.00 90.25 69 GLU A CA 1
ATOM 568 C C . GLU A 1 69 ? 3.827 6.516 2.149 1.00 90.25 69 GLU A C 1
ATOM 570 O O . GLU A 1 69 ? 3.210 6.424 3.210 1.00 90.25 69 GLU A O 1
ATOM 575 N N . ARG A 1 70 ? 4.767 5.625 1.811 1.00 93.19 70 ARG A N 1
ATOM 576 C CA . ARG A 1 70 ? 5.159 4.513 2.684 1.00 93.19 70 ARG A CA 1
ATOM 577 C C . ARG A 1 70 ? 5.651 5.019 4.037 1.00 93.19 70 ARG A C 1
ATOM 579 O O . ARG A 1 70 ? 5.219 4.495 5.053 1.00 93.19 70 ARG A O 1
ATOM 586 N N . LEU A 1 71 ? 6.494 6.050 4.071 1.00 91.88 71 LEU A N 1
ATOM 587 C CA . LEU A 1 71 ? 7.004 6.630 5.318 1.00 91.88 71 LEU A CA 1
ATOM 588 C C . LEU A 1 71 ? 5.889 7.268 6.158 1.00 91.88 71 LEU A C 1
ATOM 590 O O . LEU A 1 71 ? 5.866 7.112 7.382 1.00 91.88 71 LEU A O 1
ATOM 594 N N . ARG A 1 72 ? 4.934 7.949 5.515 1.00 90.62 72 ARG A N 1
ATOM 595 C CA . ARG A 1 72 ? 3.734 8.462 6.191 1.00 90.62 72 ARG A CA 1
ATOM 596 C C . ARG A 1 72 ? 2.927 7.325 6.825 1.00 90.62 72 ARG A C 1
ATOM 598 O O . ARG A 1 72 ? 2.485 7.448 7.968 1.00 90.62 72 ARG A O 1
ATOM 605 N N . LEU A 1 73 ? 2.765 6.217 6.105 1.00 91.25 73 LEU A N 1
ATOM 606 C CA . LEU A 1 73 ? 2.040 5.036 6.574 1.00 91.25 73 LEU A CA 1
ATOM 607 C C . LEU A 1 73 ? 2.810 4.274 7.661 1.00 91.25 73 LEU A C 1
ATOM 609 O O . LEU A 1 73 ? 2.189 3.827 8.619 1.00 91.25 73 LEU A O 1
ATOM 613 N N . ASP A 1 74 ? 4.140 4.200 7.587 1.00 93.50 74 ASP A N 1
ATOM 614 C CA . ASP A 1 74 ? 4.997 3.640 8.641 1.00 93.50 74 ASP A CA 1
ATOM 615 C C . ASP A 1 74 ? 4.816 4.412 9.958 1.00 93.50 74 ASP A C 1
ATOM 617 O O . ASP A 1 74 ? 4.673 3.818 11.033 1.00 93.50 74 ASP A O 1
ATOM 621 N N . SER A 1 75 ? 4.786 5.748 9.881 1.00 91.00 75 SER A N 1
ATOM 622 C CA . SER A 1 75 ? 4.571 6.616 11.043 1.00 91.00 75 SER A CA 1
ATOM 623 C C . SER A 1 75 ? 3.190 6.396 11.661 1.00 91.00 75 SER A C 1
ATOM 625 O O . SER A 1 75 ? 3.089 6.156 12.867 1.00 91.00 75 SER A O 1
ATOM 627 N N . TRP A 1 76 ? 2.142 6.389 10.833 1.00 91.69 76 TRP A N 1
ATOM 628 C CA . TRP A 1 76 ? 0.788 6.062 11.271 1.00 91.69 76 TRP A CA 1
ATOM 629 C C . TRP A 1 76 ? 0.722 4.672 11.910 1.00 91.69 76 TRP A C 1
ATOM 631 O O . TRP A 1 76 ? 0.265 4.539 13.043 1.00 91.69 76 TRP A O 1
ATOM 641 N N . TRP A 1 77 ? 1.247 3.646 11.241 1.00 93.19 77 TRP A N 1
ATOM 642 C CA . TRP A 1 77 ? 1.238 2.271 11.730 1.00 93.19 77 TRP A CA 1
ATOM 643 C C . TRP A 1 77 ? 1.901 2.147 13.100 1.00 93.19 77 TRP A C 1
ATOM 645 O O . TRP A 1 77 ? 1.414 1.428 13.970 1.00 93.19 77 TRP A O 1
ATOM 655 N N . THR A 1 78 ? 2.991 2.883 13.311 1.00 92.75 78 THR A N 1
ATOM 656 C CA . THR A 1 78 ? 3.726 2.900 14.580 1.00 92.75 78 THR A CA 1
ATOM 657 C C . THR A 1 78 ? 2.960 3.616 15.695 1.00 92.75 78 THR A C 1
ATOM 659 O O . THR A 1 78 ? 3.100 3.237 16.856 1.00 92.75 78 THR A O 1
ATOM 662 N N . SER A 1 79 ? 2.112 4.599 15.371 1.00 91.56 79 SER A N 1
ATOM 663 C CA . SER A 1 79 ? 1.238 5.255 16.357 1.00 91.56 79 SER A CA 1
ATOM 664 C C . SER A 1 79 ? 0.075 4.377 16.838 1.00 91.56 79 SER A C 1
ATOM 666 O O . SER A 1 79 ? -0.512 4.653 17.885 1.00 91.56 79 SER A O 1
ATOM 668 N N . LEU A 1 80 ? -0.254 3.302 16.115 1.00 90.25 80 LEU A N 1
ATOM 669 C CA . LEU A 1 80 ? -1.337 2.401 16.492 1.00 90.25 80 LEU A CA 1
ATOM 670 C C . LEU A 1 80 ? -0.943 1.486 17.655 1.00 90.25 80 LEU A C 1
ATOM 672 O O . LEU A 1 80 ? 0.115 0.844 17.661 1.00 90.25 80 LEU A O 1
ATOM 676 N N . CYS A 1 81 ? -1.865 1.306 18.601 1.00 91.25 81 CYS A N 1
ATOM 677 C CA . CYS A 1 81 ? -1.701 0.284 19.626 1.00 91.25 81 CYS A CA 1
ATOM 678 C C . CYS A 1 81 ? -1.688 -1.128 19.007 1.00 91.25 81 CYS A C 1
ATOM 680 O O . CYS A 1 81 ? -2.177 -1.367 17.898 1.00 91.25 81 CYS A O 1
ATOM 682 N N . GLU A 1 82 ? -1.101 -2.088 19.723 1.00 91.75 82 GLU A N 1
ATOM 683 C CA . GLU A 1 82 ? -0.931 -3.460 19.227 1.00 91.75 82 GLU A CA 1
ATOM 684 C C . GLU A 1 82 ? -2.267 -4.132 18.873 1.00 91.75 82 GLU A C 1
ATOM 686 O O . GLU A 1 82 ? -2.370 -4.787 17.837 1.00 91.75 82 GLU A O 1
ATOM 691 N N . LEU A 1 83 ? -3.311 -3.917 19.682 1.00 89.38 83 LEU A N 1
ATOM 692 C CA . LEU A 1 83 ? -4.645 -4.475 19.439 1.00 89.38 83 LEU A CA 1
ATOM 693 C C . LEU A 1 83 ? -5.235 -4.001 18.107 1.00 89.38 83 LEU A C 1
ATOM 695 O O . LEU A 1 83 ? -5.803 -4.807 17.372 1.00 89.38 83 LEU A O 1
ATOM 699 N N . THR A 1 84 ? -5.075 -2.718 17.775 1.00 89.19 84 THR A N 1
ATOM 700 C CA . THR A 1 84 ? -5.536 -2.172 16.493 1.00 89.19 84 THR A CA 1
ATOM 701 C C . THR A 1 84 ? -4.742 -2.766 15.338 1.00 89.19 84 THR A C 1
ATOM 703 O O . THR A 1 84 ? -5.336 -3.231 14.371 1.00 89.19 84 THR A O 1
ATOM 706 N N . ARG A 1 85 ? -3.408 -2.839 15.448 1.00 91.88 85 ARG A N 1
ATOM 707 C CA . ARG A 1 85 ? -2.564 -3.452 14.408 1.00 91.88 85 ARG A CA 1
ATOM 708 C C . ARG A 1 85 ? -2.944 -4.906 14.141 1.00 91.88 85 ARG A C 1
ATOM 710 O O . ARG A 1 85 ? -3.075 -5.296 12.983 1.00 91.88 85 ARG A O 1
ATOM 717 N N . ARG A 1 86 ? -3.169 -5.693 15.198 1.00 90.50 86 ARG A N 1
ATOM 718 C CA . ARG A 1 86 ? -3.612 -7.090 15.084 1.00 90.50 86 ARG A CA 1
ATOM 719 C C . ARG A 1 86 ? -4.961 -7.199 14.391 1.00 90.50 86 ARG A C 1
ATOM 721 O O . ARG A 1 86 ? -5.076 -7.997 13.473 1.00 90.50 86 ARG A O 1
ATOM 728 N N . ALA A 1 87 ? -5.935 -6.370 14.763 1.00 87.75 87 ALA A N 1
ATOM 729 C CA . ALA A 1 87 ? -7.238 -6.376 14.105 1.00 87.75 87 ALA A CA 1
ATOM 730 C C . ALA A 1 87 ? -7.127 -6.032 12.610 1.00 87.75 87 ALA A C 1
ATOM 732 O O . ALA A 1 87 ? -7.685 -6.730 11.769 1.00 87.75 87 ALA A O 1
ATOM 733 N N . LEU A 1 88 ? -6.355 -5.006 12.247 1.00 89.06 88 LEU A N 1
ATOM 734 C CA . LEU A 1 88 ? -6.157 -4.650 10.838 1.00 89.06 88 LEU A CA 1
ATOM 735 C C . LEU A 1 88 ? -5.493 -5.793 10.047 1.00 89.06 88 LEU A C 1
ATOM 737 O O . LEU A 1 88 ? -5.912 -6.088 8.929 1.00 89.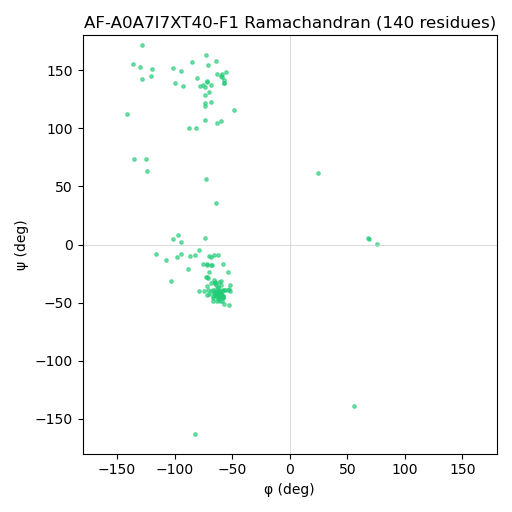06 88 LEU A O 1
ATOM 741 N N . LEU A 1 89 ? -4.509 -6.478 10.641 1.00 90.56 89 LEU A N 1
ATOM 742 C CA . LEU A 1 89 ? -3.844 -7.641 10.038 1.00 90.56 89 LEU A CA 1
ATOM 743 C C . LEU A 1 89 ? -4.690 -8.913 10.011 1.00 90.56 89 LEU A C 1
ATOM 745 O O . LEU A 1 89 ? -4.440 -9.763 9.166 1.00 90.56 89 LEU A O 1
ATOM 749 N N . GLU A 1 90 ? -5.629 -9.092 10.933 1.00 88.50 90 GLU A N 1
ATOM 750 C CA . GLU A 1 90 ? -6.533 -10.247 10.955 1.00 88.50 90 GLU A CA 1
ATOM 751 C C . GLU A 1 90 ? -7.592 -10.113 9.862 1.00 88.50 90 GLU A C 1
ATOM 753 O O . GLU A 1 90 ? -7.896 -11.067 9.150 1.00 88.50 90 GLU A O 1
ATOM 758 N N . HIS A 1 91 ? -8.096 -8.895 9.674 1.00 82.69 91 HIS A N 1
ATOM 759 C CA . HIS A 1 91 ? -9.151 -8.624 8.714 1.00 82.69 91 HIS A CA 1
ATOM 760 C C . HIS A 1 91 ? -8.635 -8.333 7.293 1.00 82.69 91 HIS A C 1
ATOM 762 O O . HIS A 1 91 ? -9.462 -8.295 6.399 1.00 82.69 91 HIS A O 1
ATOM 768 N N . ARG A 1 92 ? -7.320 -8.153 7.049 1.00 71.69 92 ARG A N 1
ATOM 769 C CA . ARG A 1 92 ? -6.634 -8.030 5.725 1.00 71.69 92 ARG A CA 1
ATOM 770 C C . ARG A 1 92 ? -7.510 -7.531 4.552 1.00 71.69 92 ARG A C 1
ATOM 772 O O . ARG A 1 92 ? -7.715 -8.243 3.573 1.00 71.69 92 ARG A O 1
ATOM 779 N N . GLY A 1 93 ? -8.054 -6.314 4.631 1.00 63.72 93 GLY A N 1
ATOM 780 C CA . GLY A 1 93 ? -8.863 -5.730 3.542 1.00 63.72 93 GLY A CA 1
ATOM 781 C C . GLY A 1 93 ? -10.299 -6.270 3.400 1.00 63.72 93 GLY A C 1
ATOM 782 O O . GLY A 1 93 ? -11.042 -5.815 2.535 1.00 63.72 93 GLY A O 1
ATOM 783 N N . ALA A 1 94 ? -10.713 -7.196 4.263 1.00 71.44 94 ALA A N 1
ATOM 784 C CA . ALA A 1 94 ? -12.102 -7.540 4.542 1.00 71.44 94 ALA A CA 1
ATOM 785 C C . ALA A 1 94 ? -12.714 -6.553 5.558 1.00 71.44 94 ALA A C 1
ATOM 787 O O . ALA A 1 94 ? -12.201 -5.454 5.783 1.00 71.44 94 ALA A O 1
ATOM 788 N N . GLN A 1 95 ? -13.842 -6.932 6.162 1.00 79.19 95 GLN A N 1
ATOM 789 C CA . GLN A 1 95 ? -14.561 -6.0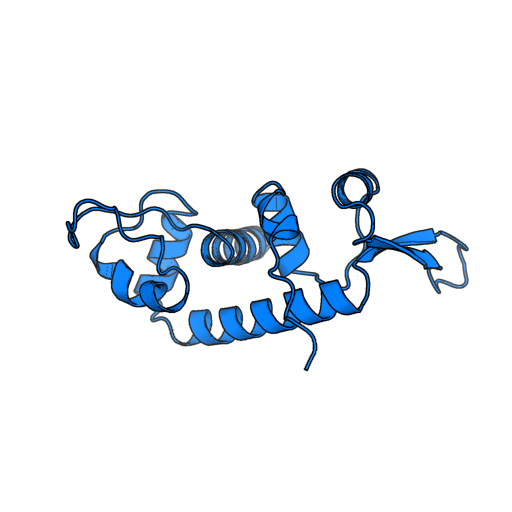77 7.099 1.00 79.19 95 GLN A CA 1
ATOM 790 C C . GLN A 1 95 ? -13.839 -5.966 8.447 1.00 79.19 95 GLN A C 1
ATOM 792 O O . GLN A 1 95 ? -13.854 -6.899 9.246 1.00 79.19 95 GLN A O 1
ATOM 797 N N . VAL A 1 96 ? -13.241 -4.805 8.697 1.00 81.94 96 VAL A N 1
ATOM 798 C CA . VAL A 1 96 ? -12.667 -4.392 9.977 1.00 81.94 96 VAL A CA 1
ATOM 799 C C . VAL A 1 96 ? -13.797 -3.954 10.921 1.00 81.94 96 VAL A C 1
ATOM 801 O O . VAL A 1 96 ? -14.694 -3.215 10.501 1.00 81.94 96 VAL A O 1
ATOM 804 N N . PRO A 1 97 ? -13.770 -4.355 12.206 1.00 84.19 97 PRO A N 1
ATOM 805 C CA . PRO A 1 97 ? -14.745 -3.907 13.193 1.00 84.19 97 PRO A CA 1
ATOM 806 C C . PRO A 1 97 ? -14.785 -2.381 13.335 1.00 84.19 97 PRO A C 1
ATOM 808 O O . PRO A 1 97 ? -13.745 -1.724 13.415 1.00 84.19 97 PRO A O 1
ATOM 811 N N . ALA A 1 98 ? -15.992 -1.831 13.461 1.00 82.69 98 ALA A N 1
ATOM 812 C CA . ALA A 1 98 ? -16.254 -0.393 13.533 1.00 82.69 98 ALA A CA 1
ATOM 813 C C . ALA A 1 98 ? -15.437 0.358 14.594 1.00 82.69 98 ALA A C 1
ATOM 815 O O . ALA A 1 98 ? -14.974 1.467 14.349 1.00 82.69 98 ALA A O 1
ATOM 816 N N . ARG A 1 99 ? -15.161 -0.282 15.738 1.00 83.62 99 ARG A N 1
ATOM 817 C CA . ARG A 1 99 ? -14.358 0.288 16.836 1.00 83.62 99 ARG A CA 1
ATOM 818 C C . ARG A 1 99 ? -12.939 0.722 16.440 1.00 83.62 99 ARG A C 1
ATOM 820 O O . ARG A 1 99 ? -12.298 1.436 17.199 1.00 83.62 99 ARG A O 1
ATOM 827 N N . TYR A 1 100 ? -12.424 0.262 15.297 1.00 84.56 100 TYR A N 1
ATOM 828 C CA . TYR A 1 100 ? -11.104 0.642 14.781 1.00 84.56 100 TYR A CA 1
ATOM 829 C C . TYR A 1 100 ? -11.169 1.689 13.662 1.00 84.56 100 TYR A C 1
ATOM 831 O O . TYR A 1 100 ? -10.137 2.022 13.084 1.00 84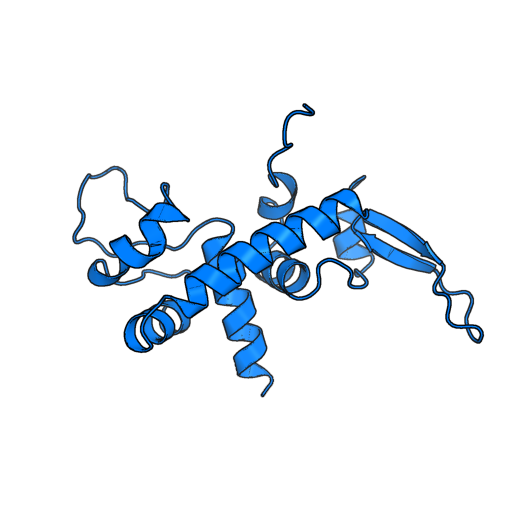.56 100 TYR A O 1
ATOM 839 N N . ARG A 1 101 ? -12.359 2.205 13.337 1.00 79.06 101 ARG A N 1
ATOM 840 C CA . ARG A 1 101 ? -12.562 3.146 12.231 1.00 79.06 101 ARG A CA 1
ATOM 841 C C . ARG A 1 101 ? -11.836 4.470 12.460 1.00 79.06 101 ARG A C 1
ATOM 843 O O . ARG A 1 101 ? -11.162 4.950 11.555 1.00 79.06 101 ARG A O 1
ATOM 850 N N . ASP A 1 102 ? -11.889 5.010 13.674 1.00 80.44 102 ASP A N 1
ATOM 851 C CA . ASP A 1 102 ? -11.208 6.269 14.007 1.00 80.44 102 ASP A CA 1
ATOM 852 C C . ASP A 1 102 ? -9.694 6.177 13.797 1.00 80.44 102 ASP A C 1
ATOM 854 O O . ASP A 1 102 ? -9.058 7.135 13.368 1.00 80.44 102 ASP A O 1
ATOM 858 N N . ALA A 1 103 ? -9.120 4.988 13.998 1.00 81.31 103 ALA A N 1
ATOM 859 C CA . ALA A 1 103 ? -7.697 4.753 13.799 1.00 81.31 103 ALA A CA 1
ATOM 860 C C . ALA A 1 103 ? -7.262 4.819 12.324 1.00 81.31 103 ALA A C 1
ATOM 862 O O . ALA A 1 103 ? -6.070 4.947 12.058 1.00 81.31 103 ALA A O 1
ATOM 863 N N . VAL A 1 104 ? -8.189 4.715 11.365 1.00 78.25 104 VAL A N 1
ATOM 864 C CA . VAL A 1 104 ? -7.901 4.761 9.917 1.00 78.25 104 VAL A CA 1
ATOM 865 C C . VAL A 1 104 ? -8.539 5.964 9.217 1.00 78.25 104 VAL A C 1
ATOM 867 O O . VAL A 1 104 ? -8.237 6.210 8.051 1.00 78.25 104 VAL A O 1
ATOM 870 N N . ALA A 1 105 ? -9.396 6.724 9.905 1.00 73.44 105 ALA A N 1
ATOM 871 C CA . ALA A 1 105 ? -10.228 7.774 9.315 1.00 73.44 105 ALA A CA 1
ATOM 872 C C . ALA A 1 105 ? -9.419 8.894 8.634 1.00 73.44 105 ALA A C 1
ATOM 874 O O . ALA A 1 105 ? -9.829 9.407 7.594 1.00 73.44 105 ALA A O 1
ATOM 875 N N . GLU A 1 106 ? -8.248 9.244 9.177 1.00 70.25 106 GLU A N 1
ATOM 876 C CA . GLU A 1 106 ? -7.368 10.275 8.602 1.00 70.25 106 GLU A CA 1
ATOM 877 C C . GLU A 1 106 ? -6.700 9.851 7.282 1.00 70.25 106 GLU A C 1
ATOM 879 O O . GLU A 1 106 ? -6.297 10.698 6.481 1.00 70.25 106 GLU A O 1
ATOM 884 N N . LEU A 1 107 ? -6.566 8.542 7.050 1.00 71.56 107 LEU A N 1
ATOM 885 C CA . LEU A 1 107 ? -5.908 7.978 5.869 1.00 71.56 107 LEU A CA 1
ATOM 886 C C . LEU A 1 107 ? -6.899 7.453 4.835 1.00 71.56 107 LEU A C 1
ATOM 888 O O . LEU A 1 107 ? -6.622 7.507 3.637 1.00 71.56 107 LEU A O 1
ATOM 892 N N . ASP A 1 108 ? -8.048 6.960 5.291 1.00 64.81 108 ASP A N 1
ATOM 893 C CA . ASP A 1 108 ? -9.117 6.450 4.446 1.00 64.81 108 ASP A CA 1
ATOM 894 C C . ASP A 1 108 ? -10.449 7.160 4.746 1.00 64.81 108 ASP A C 1
ATOM 896 O O . ASP A 1 108 ? -11.369 6.574 5.325 1.00 64.81 108 ASP A O 1
ATOM 900 N N . PRO A 1 109 ? -10.601 8.426 4.310 1.00 55.03 109 PRO A N 1
ATOM 901 C CA . PRO A 1 109 ? -11.852 9.162 4.475 1.00 55.03 109 PRO A CA 1
ATOM 902 C C . PRO A 1 109 ? -13.012 8.560 3.659 1.00 55.03 109 PRO A C 1
ATOM 904 O O . PRO A 1 109 ? -14.152 8.991 3.812 1.00 55.03 109 PRO A O 1
ATOM 907 N N . ARG A 1 110 ? -12.744 7.585 2.771 1.00 52.47 110 ARG A N 1
ATOM 908 C CA . ARG A 1 110 ? -13.745 6.899 1.936 1.00 52.47 110 ARG A CA 1
ATOM 909 C C . ARG A 1 110 ? -14.192 5.551 2.505 1.00 52.47 110 ARG A C 1
ATOM 911 O O . ARG A 1 110 ? -15.176 5.010 2.011 1.00 52.47 110 ARG A O 1
ATOM 918 N N . GLY A 1 111 ? -13.520 5.033 3.534 1.00 49.16 111 GLY A N 1
ATOM 919 C CA . GLY A 1 111 ? -13.900 3.797 4.225 1.00 49.16 111 GLY A CA 1
ATOM 920 C C . GLY A 1 111 ? -15.205 3.903 5.025 1.00 49.16 111 GLY A C 1
ATOM 921 O O . GLY A 1 111 ? -15.744 2.887 5.458 1.00 49.16 111 GLY A O 1
ATOM 922 N N . ALA A 1 112 ? -15.750 5.110 5.216 1.00 47.78 112 ALA A N 1
ATOM 923 C CA . ALA A 1 112 ? -17.059 5.298 5.830 1.00 47.78 112 ALA A CA 1
ATOM 924 C C . ALA A 1 112 ? -18.181 4.888 4.847 1.00 47.78 112 ALA A C 1
ATOM 926 O O . ALA A 1 112 ? -18.266 5.457 3.754 1.00 47.78 112 ALA A O 1
ATOM 927 N N . PRO A 1 113 ? -19.065 3.932 5.198 1.00 48.75 113 PRO A N 1
ATOM 928 C CA . PRO A 1 113 ? -20.225 3.624 4.383 1.00 48.75 113 PRO A CA 1
ATOM 929 C C . PRO A 1 113 ? -21.105 4.875 4.228 1.00 48.75 113 PRO A C 1
ATOM 931 O O . PRO A 1 113 ? -21.273 5.640 5.183 1.00 48.75 113 PRO A O 1
ATOM 934 N N . PRO A 1 114 ? -21.729 5.073 3.053 1.00 48.69 114 PRO A N 1
ATOM 935 C CA . PRO A 1 114 ? -22.595 6.223 2.787 1.00 48.69 114 PRO A CA 1
ATOM 936 C C . PRO A 1 114 ? -23.838 6.282 3.695 1.00 48.69 114 PRO A C 1
ATOM 938 O O . PRO A 1 114 ? -24.552 7.279 3.677 1.00 48.69 114 PRO A O 1
ATOM 941 N N . SER A 1 115 ? -24.107 5.236 4.485 1.00 52.38 115 SER A N 1
ATOM 942 C CA . SER A 1 115 ? -25.280 5.114 5.353 1.00 52.38 115 SER A CA 1
ATOM 943 C C . SER A 1 115 ? -25.194 5.885 6.675 1.00 52.38 115 SER A C 1
ATOM 945 O O . SER A 1 115 ? -26.170 5.882 7.416 1.00 52.38 115 SER A O 1
ATOM 947 N N . GLY A 1 116 ? -24.067 6.528 7.006 1.00 57.34 116 GLY A N 1
ATOM 948 C CA . GLY A 1 116 ? -23.917 7.244 8.284 1.00 57.34 116 GLY A CA 1
ATOM 949 C C . GLY A 1 116 ? -23.876 6.332 9.518 1.00 57.34 116 GLY A C 1
ATOM 950 O O . GLY A 1 116 ? -23.803 6.827 10.638 1.00 57.34 116 GLY A O 1
ATOM 951 N N . ASP A 1 117 ? -23.885 5.011 9.318 1.00 66.44 117 ASP A N 1
ATOM 952 C CA . ASP A 1 117 ? -23.762 4.025 10.383 1.00 66.44 117 ASP A CA 1
ATOM 953 C C . ASP A 1 117 ? -22.279 3.849 10.750 1.00 66.44 117 ASP A C 1
ATOM 955 O O . ASP A 1 117 ? -21.473 3.220 10.041 1.00 66.44 117 ASP A O 1
ATOM 959 N N . THR A 1 118 ? -21.892 4.507 11.841 1.00 66.62 118 THR A N 1
ATOM 960 C CA . THR A 1 118 ? -20.542 4.453 12.403 1.00 66.62 118 THR A CA 1
ATOM 961 C C . THR A 1 118 ? -20.233 3.124 13.074 1.00 66.62 118 THR A C 1
ATOM 963 O O . THR A 1 118 ? -19.053 2.814 13.203 1.00 66.62 118 THR A O 1
ATOM 966 N N . ASP A 1 119 ? -21.252 2.322 13.400 1.00 74.31 119 ASP A N 1
ATOM 967 C CA . ASP A 1 119 ? -21.117 1.052 14.122 1.00 74.31 119 ASP A CA 1
ATOM 968 C C . ASP A 1 119 ? -21.026 -0.164 13.186 1.00 74.31 119 ASP A C 1
ATOM 970 O O . ASP A 1 119 ? -20.686 -1.272 13.613 1.00 74.31 119 ASP A O 1
ATOM 974 N N . ALA A 1 120 ? -21.245 0.034 11.884 1.00 77.62 120 ALA A N 1
ATOM 975 C CA . ALA A 1 120 ? -21.070 -1.011 10.885 1.00 77.62 120 ALA A CA 1
ATOM 976 C C . ALA A 1 120 ? -19.579 -1.346 10.641 1.00 77.62 120 ALA A C 1
ATOM 978 O O . ALA A 1 120 ? -18.735 -0.442 10.543 1.00 77.62 120 ALA A O 1
ATOM 979 N N . PRO A 1 121 ? -19.220 -2.632 10.468 1.00 80.50 121 PRO A N 1
ATOM 980 C CA . PRO A 1 121 ? -17.906 -3.010 9.959 1.00 80.50 121 PRO A CA 1
ATOM 981 C C . PRO A 1 121 ? -17.609 -2.345 8.609 1.00 80.50 121 PRO A C 1
ATOM 983 O O . PRO A 1 121 ? -18.513 -2.108 7.807 1.00 80.50 121 PRO A O 1
ATOM 986 N N . PHE A 1 122 ? -16.339 -2.054 8.343 1.00 79.12 122 PHE A N 1
ATOM 987 C CA . PHE A 1 122 ? -15.919 -1.323 7.146 1.00 79.12 122 PHE A CA 1
ATOM 988 C C . PHE A 1 122 ? -14.780 -2.039 6.419 1.00 79.12 122 PHE A C 1
ATOM 990 O O . PHE A 1 122 ? -14.007 -2.764 7.035 1.00 79.12 122 PHE A O 1
ATOM 997 N N . ALA A 1 123 ? -14.660 -1.839 5.108 1.00 79.94 123 ALA A N 1
ATOM 998 C CA . ALA A 1 123 ? -13.525 -2.346 4.341 1.00 79.94 123 ALA A CA 1
ATOM 999 C C . ALA A 1 123 ? -12.427 -1.280 4.266 1.00 79.94 123 ALA A C 1
ATOM 1001 O O . ALA A 1 123 ? -12.717 -0.113 4.004 1.00 79.94 123 ALA A O 1
ATOM 1002 N N . LEU A 1 124 ? -11.171 -1.684 4.459 1.00 81.12 124 LEU A N 1
ATOM 1003 C CA . LEU A 1 124 ? -10.033 -0.823 4.137 1.00 81.12 124 LEU A CA 1
ATOM 1004 C C . LEU A 1 124 ? -9.951 -0.654 2.623 1.00 81.12 124 LEU A C 1
ATOM 1006 O O . LEU A 1 124 ? -10.062 -1.630 1.879 1.00 81.12 124 LEU A O 1
ATOM 1010 N N . THR A 1 125 ? -9.688 0.562 2.164 1.00 79.38 125 THR A N 1
ATOM 1011 C CA . THR A 1 125 ? -9.538 0.850 0.741 1.00 79.38 125 THR A CA 1
ATOM 1012 C C . THR A 1 125 ? -8.238 1.592 0.448 1.00 79.38 125 THR A C 1
ATOM 1014 O O . THR A 1 125 ? -7.484 1.988 1.342 1.00 79.38 125 THR A O 1
ATOM 1017 N N . GLY A 1 126 ? -7.943 1.733 -0.845 1.00 83.38 126 GLY A N 1
ATOM 1018 C CA . GLY A 1 126 ? -6.823 2.529 -1.330 1.00 83.38 126 GLY A CA 1
ATOM 1019 C C . GLY A 1 126 ? -5.476 2.108 -0.740 1.00 83.38 126 GLY A C 1
ATOM 1020 O O . GLY A 1 126 ? -5.165 0.923 -0.614 1.00 83.38 126 GLY A O 1
ATOM 1021 N N . ILE A 1 127 ? -4.662 3.107 -0.403 1.00 86.62 127 ILE A N 1
ATOM 1022 C CA . ILE A 1 127 ? -3.268 2.896 -0.006 1.00 86.62 127 ILE A CA 1
ATOM 1023 C C . ILE A 1 127 ? -3.139 2.259 1.383 1.00 86.62 127 ILE A C 1
ATOM 1025 O O . ILE A 1 127 ? -2.203 1.500 1.619 1.00 86.62 127 ILE A O 1
ATOM 1029 N N . THR A 1 128 ? -4.110 2.486 2.272 1.00 88.06 128 THR A N 1
ATOM 1030 C CA . THR A 1 128 ? -4.152 1.876 3.607 1.00 88.06 128 THR A CA 1
ATOM 1031 C C . THR A 1 128 ? -4.308 0.361 3.505 1.00 88.06 128 THR A C 1
ATOM 1033 O O . THR A 1 128 ? -3.582 -0.379 4.166 1.00 88.06 128 THR A O 1
ATOM 1036 N N . ALA A 1 129 ? -5.200 -0.116 2.629 1.00 88.94 129 ALA A N 1
ATOM 1037 C CA . ALA A 1 129 ? -5.366 -1.547 2.377 1.00 88.94 129 ALA A CA 1
ATOM 1038 C C . ALA A 1 129 ? -4.090 -2.177 1.798 1.00 88.94 129 ALA A C 1
ATOM 1040 O O . ALA A 1 129 ? -3.642 -3.219 2.278 1.00 88.94 129 ALA A O 1
ATOM 1041 N N . ALA A 1 130 ? -3.466 -1.512 0.821 1.00 90.88 130 ALA A N 1
ATOM 1042 C CA . ALA A 1 130 ? -2.218 -1.975 0.218 1.00 90.88 130 ALA A CA 1
ATOM 1043 C C . ALA A 1 130 ? -1.063 -2.034 1.229 1.00 90.88 130 ALA A C 1
ATOM 1045 O O . ALA A 1 130 ? -0.252 -2.958 1.191 1.00 90.88 130 ALA A O 1
ATOM 1046 N N . TYR A 1 131 ? -1.004 -1.080 2.158 1.00 92.44 131 TYR A N 1
ATOM 1047 C CA . TYR A 1 131 ? -0.014 -1.065 3.227 1.00 92.44 131 TYR A CA 1
ATOM 1048 C C . TYR A 1 131 ? -0.248 -2.173 4.260 1.00 92.44 131 TYR A C 1
ATOM 1050 O O . TYR A 1 131 ? 0.695 -2.853 4.656 1.00 92.44 131 TYR A O 1
ATOM 1058 N N . VAL A 1 132 ? -1.494 -2.417 4.674 1.00 92.06 132 VAL A N 1
ATOM 1059 C CA . VAL A 1 132 ? -1.798 -3.530 5.589 1.00 92.06 132 VAL A CA 1
ATOM 1060 C C . VAL A 1 132 ? -1.444 -4.877 4.945 1.00 92.06 132 VAL A C 1
ATOM 1062 O O . VAL A 1 132 ? -0.824 -5.713 5.602 1.00 92.06 132 VAL A O 1
ATOM 1065 N N . GLU A 1 133 ? -1.739 -5.065 3.654 1.00 92.81 133 GLU A N 1
ATOM 1066 C CA . GLU A 1 133 ? -1.310 -6.251 2.895 1.00 92.81 133 GLU A CA 1
ATOM 1067 C C . GLU A 1 133 ? 0.225 -6.348 2.809 1.00 92.81 133 GLU A C 1
ATOM 1069 O O . GLU A 1 133 ? 0.790 -7.428 2.966 1.00 92.81 133 GLU A O 1
ATOM 1074 N N . MET A 1 134 ? 0.928 -5.226 2.624 1.00 94.00 134 MET A N 1
ATOM 1075 C CA . MET A 1 134 ? 2.395 -5.174 2.636 1.00 94.00 134 MET A CA 1
ATOM 1076 C C . MET A 1 134 ? 2.976 -5.672 3.966 1.00 94.00 134 MET A C 1
ATOM 1078 O O . MET A 1 134 ? 3.877 -6.515 3.967 1.00 94.00 134 MET A O 1
ATOM 1082 N N . VAL A 1 135 ? 2.457 -5.176 5.093 1.00 93.25 135 VAL A N 1
ATOM 1083 C CA . VAL A 1 135 ? 2.895 -5.603 6.431 1.00 93.25 135 VAL A CA 1
ATOM 1084 C C . VAL A 1 135 ? 2.582 -7.083 6.653 1.00 93.25 135 VAL A C 1
ATOM 1086 O O . VAL A 1 135 ? 3.427 -7.809 7.176 1.00 93.25 135 VAL A O 1
ATOM 1089 N N . ALA A 1 136 ? 1.407 -7.544 6.218 1.00 90.44 136 ALA A N 1
ATOM 1090 C CA . ALA A 1 136 ? 1.004 -8.942 6.314 1.00 90.44 136 ALA A CA 1
ATOM 1091 C C . ALA A 1 136 ? 1.953 -9.879 5.547 1.00 90.44 136 ALA A C 1
ATOM 1093 O O . ALA A 1 136 ? 2.447 -10.845 6.122 1.00 90.44 136 ALA A O 1
ATOM 1094 N N . ILE A 1 137 ? 2.282 -9.556 4.290 1.00 88.50 137 ILE A N 1
ATOM 1095 C CA . ILE A 1 137 ? 3.237 -10.333 3.481 1.00 88.50 137 ILE A CA 1
ATOM 1096 C C . ILE A 1 137 ? 4.613 -10.381 4.158 1.00 88.50 137 ILE A C 1
ATOM 1098 O O . ILE A 1 137 ? 5.239 -11.438 4.198 1.00 88.50 137 ILE A O 1
ATOM 1102 N N . GLY A 1 138 ? 5.085 -9.253 4.699 1.00 82.44 138 GLY A N 1
ATOM 1103 C CA . GLY A 1 138 ? 6.371 -9.190 5.397 1.00 82.44 138 GLY A CA 1
ATOM 1104 C C . GLY A 1 138 ? 6.410 -10.027 6.680 1.00 82.44 138 GLY A C 1
ATOM 1105 O O . GLY A 1 138 ? 7.458 -10.589 7.007 1.00 82.44 138 GLY A O 1
ATOM 1106 N N . ALA A 1 139 ? 5.283 -10.135 7.390 1.00 77.75 139 ALA A N 1
ATOM 1107 C CA . ALA A 1 139 ? 5.148 -10.982 8.572 1.00 77.75 139 ALA A CA 1
ATOM 1108 C C . ALA A 1 139 ? 5.144 -12.477 8.221 1.00 77.75 139 ALA A C 1
ATOM 1110 O O . ALA A 1 139 ? 5.796 -13.249 8.913 1.0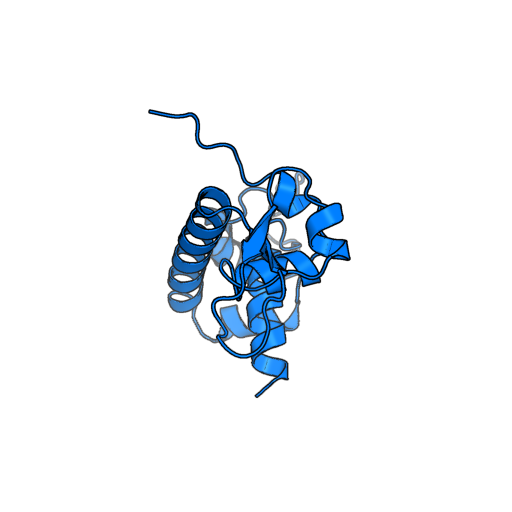0 77.75 139 ALA A O 1
ATOM 1111 N N . ASP A 1 140 ? 4.486 -12.869 7.125 1.00 72.94 140 ASP A N 1
ATOM 1112 C CA . ASP A 1 140 ? 4.402 -14.269 6.678 1.00 72.94 140 ASP A CA 1
ATOM 1113 C C . ASP A 1 140 ? 5.773 -14.826 6.202 1.00 72.94 140 ASP A C 1
ATOM 1115 O O . ASP A 1 140 ? 5.955 -16.037 6.092 1.00 72.94 140 ASP A O 1
ATOM 1119 N N . THR A 1 141 ? 6.747 -13.954 5.906 1.00 62.31 141 THR A N 1
ATOM 1120 C CA . THR A 1 141 ? 8.110 -14.325 5.465 1.00 62.31 141 THR A CA 1
ATOM 1121 C C . THR A 1 141 ? 9.168 -14.405 6.577 1.00 62.31 141 THR A C 1
ATOM 1123 O O . THR A 1 141 ? 10.338 -14.636 6.264 1.00 62.31 141 THR A O 1
ATOM 1126 N N . ARG A 1 142 ? 8.799 -14.186 7.845 1.00 50.19 142 ARG A N 1
ATOM 1127 C CA . ARG A 1 142 ? 9.703 -14.262 9.009 1.00 50.19 142 ARG A CA 1
ATOM 1128 C C . ARG A 1 142 ? 9.436 -15.505 9.845 1.00 50.19 142 ARG A C 1
ATOM 1130 O O . ARG A 1 142 ? 10.431 -16.030 10.387 1.00 50.19 142 ARG A O 1
#

pLDDT: mean 81.37, std 14.2, range [33.38, 94.0]

Mean predicted aligned error: 7.6 Å

Radius of gyration: 17.12 Å; Cα contacts (8 Å, |Δi|>4): 156; chains: 1; bounding box: 55×39×39 Å

Solvent-accessible surface area (backbone atoms only — not comparable to full-atom values): 8281 Å² total; per-residue (Å²): 134,79,80,80,76,74,71,63,75,54,73,73,46,58,58,72,55,38,11,51,42,51,75,36,29,86,36,79,45,55,69,71,57,41,67,75,39,75,91,46,42,43,79,40,78,45,84,52,90,88,47,93,46,71,43,34,25,47,32,66,76,56,17,52,51,40,44,55,52,41,53,55,48,53,54,52,60,69,72,47,55,68,71,57,53,49,47,52,58,73,32,61,54,40,68,34,60,25,94,52,44,78,83,42,40,91,81,36,76,74,40,61,60,94,80,75,56,71,76,49,62,29,44,52,50,72,69,62,27,20,47,45,47,30,55,48,56,59,58,77,74,111